Protein AF-A0A2M8S7L8-F1 (afdb_monomer_lite)

Secondary structure (DSSP, 8-state):
---EE-SSS-EEEE----S-PPPPPPPPPPP------SSPPP-PPPPPPTTEEEHHHH-GGGS--TTSSTTS----

Structure (mmCIF, N/CA/C/O backbone):
data_AF-A0A2M8S7L8-F1
#
_entry.id   AF-A0A2M8S7L8-F1
#
loop_
_atom_site.group_PDB
_atom_site.id
_atom_site.type_symbol
_atom_site.label_atom_id
_atom_site.label_alt_id
_atom_site.label_comp_id
_atom_site.label_asym_id
_atom_site.label_entity_id
_atom_site.label_seq_id
_atom_site.pdbx_PDB_ins_code
_atom_site.Cartn_x
_atom_site.Cartn_y
_atom_site.Cartn_z
_atom_site.occupancy
_atom_site.B_iso_or_equiv
_atom_site.auth_seq_id
_atom_site.auth_comp_id
_atom_site.auth_asym_id
_atom_site.auth_atom_id
_atom_site.pdbx_PDB_model_num
ATOM 1 N N . TYR A 1 1 ? 1.206 -2.650 -16.684 1.00 75.00 1 TYR A N 1
ATOM 2 C CA . TYR A 1 1 ? 0.625 -1.653 -15.756 1.00 75.00 1 TYR A CA 1
ATOM 3 C C . TYR A 1 1 ? 0.552 -2.254 -14.358 1.00 75.00 1 TYR A C 1
ATOM 5 O O . TYR A 1 1 ? -0.122 -3.267 -14.183 1.00 75.00 1 TYR A O 1
ATOM 13 N N . VAL A 1 2 ? 1.274 -1.672 -13.394 1.00 84.12 2 VAL A N 1
ATOM 14 C CA . VAL A 1 2 ? 1.412 -2.216 -12.029 1.00 84.12 2 VAL A CA 1
ATOM 15 C C . VAL A 1 2 ? 0.512 -1.476 -11.027 1.00 84.12 2 VAL A C 1
ATOM 17 O O . VAL A 1 2 ? -0.174 -2.129 -10.244 1.00 84.12 2 VAL A O 1
ATOM 20 N N . GLY A 1 3 ? 0.419 -0.146 -11.114 1.00 88.88 3 GLY A N 1
ATOM 21 C CA . GLY A 1 3 ? -0.385 0.692 -10.219 1.00 88.88 3 GLY A CA 1
ATOM 22 C C . GLY A 1 3 ? -0.146 2.187 -10.457 1.00 88.88 3 GLY A C 1
ATOM 23 O O . GLY A 1 3 ? 0.300 2.571 -11.540 1.00 88.88 3 GLY A O 1
ATOM 24 N N . TYR A 1 4 ? -0.429 3.016 -9.451 1.00 90.00 4 TYR A N 1
ATOM 25 C CA . TYR A 1 4 ? -0.153 4.459 -9.441 1.00 90.00 4 TYR A CA 1
ATOM 26 C C . TYR A 1 4 ? 0.541 4.889 -8.138 1.00 90.00 4 TYR A C 1
ATOM 28 O O . TYR A 1 4 ? 0.356 4.264 -7.095 1.00 90.00 4 TYR A O 1
ATOM 36 N N . LEU A 1 5 ? 1.347 5.954 -8.198 1.00 90.75 5 LEU A N 1
ATOM 37 C CA . LEU A 1 5 ? 2.001 6.536 -7.021 1.00 90.75 5 LEU A CA 1
ATOM 38 C C . LEU A 1 5 ? 1.046 7.475 -6.279 1.00 90.75 5 LEU A C 1
ATOM 40 O O . LEU A 1 5 ? 0.304 8.231 -6.908 1.00 90.75 5 LEU A O 1
ATOM 44 N N . ASN A 1 6 ? 1.081 7.431 -4.949 1.00 86.25 6 ASN A N 1
ATOM 45 C CA . ASN A 1 6 ? 0.365 8.371 -4.088 1.00 86.25 6 ASN A CA 1
ATOM 46 C C . ASN A 1 6 ? 1.322 9.440 -3.515 1.00 86.25 6 ASN A C 1
ATOM 48 O O . ASN A 1 6 ? 2.539 9.340 -3.659 1.00 86.25 6 ASN A O 1
ATOM 52 N N . ASN A 1 7 ? 0.765 10.459 -2.853 1.00 84.56 7 ASN A N 1
ATOM 53 C CA . ASN A 1 7 ? 1.523 11.487 -2.126 1.00 84.56 7 ASN A CA 1
ATOM 54 C C . ASN A 1 7 ? 2.343 10.896 -0.972 1.00 84.56 7 ASN A C 1
ATOM 56 O O . ASN A 1 7 ? 3.422 11.392 -0.657 1.00 84.56 7 ASN A O 1
ATOM 60 N N . ASP A 1 8 ? 1.839 9.817 -0.374 1.00 81.56 8 ASP A N 1
ATOM 61 C CA . ASP A 1 8 ? 2.657 8.925 0.436 1.00 81.56 8 ASP A CA 1
ATOM 62 C C . ASP A 1 8 ? 3.392 8.007 -0.544 1.00 81.56 8 ASP A C 1
ATOM 64 O O . ASP A 1 8 ? 2.696 7.378 -1.344 1.00 81.56 8 ASP A O 1
ATOM 68 N N . PRO A 1 9 ? 4.735 7.924 -0.520 1.00 84.75 9 PRO A N 1
ATOM 69 C CA . PRO A 1 9 ? 5.565 7.254 -1.530 1.00 84.75 9 PRO A CA 1
ATOM 70 C C . PRO A 1 9 ? 5.342 5.729 -1.551 1.00 84.75 9 PRO A C 1
ATOM 72 O O . PRO A 1 9 ? 6.188 4.940 -1.140 1.00 84.75 9 PRO A O 1
ATOM 75 N N . ARG A 1 10 ? 4.163 5.322 -2.014 1.00 89.31 10 ARG A N 1
ATOM 76 C CA . ARG A 1 10 ? 3.624 3.967 -2.094 1.00 89.31 10 ARG A CA 1
ATOM 77 C C . ARG A 1 10 ? 3.127 3.728 -3.507 1.00 89.31 10 ARG A C 1
ATOM 79 O O . ARG A 1 10 ? 2.553 4.627 -4.129 1.00 89.31 10 ARG A O 1
ATOM 86 N N . LEU A 1 11 ? 3.301 2.501 -3.986 1.00 91.31 11 LEU A N 1
ATOM 87 C CA . LEU A 1 11 ? 2.765 2.061 -5.268 1.00 91.31 11 LEU A CA 1
ATOM 88 C C . LEU A 1 11 ? 1.426 1.367 -5.024 1.00 91.31 11 LEU A C 1
ATOM 90 O O . LEU A 1 11 ? 1.388 0.228 -4.570 1.00 91.31 11 LEU A O 1
ATOM 94 N N . LEU A 1 12 ? 0.322 2.057 -5.304 1.00 92.25 12 LEU A N 1
ATOM 95 C CA . LEU A 1 12 ? -1.020 1.582 -4.979 1.00 92.25 12 LEU A CA 1
ATOM 96 C C . LEU A 1 12 ? -1.733 0.969 -6.183 1.00 92.25 12 LEU A C 1
ATOM 98 O O . LEU A 1 12 ? -1.578 1.408 -7.326 1.00 92.25 12 LEU A O 1
ATOM 102 N N . ARG A 1 13 ? -2.585 -0.021 -5.910 1.00 90.31 13 ARG A N 1
ATOM 103 C CA . ARG A 1 13 ? -3.464 -0.642 -6.905 1.00 90.31 13 ARG A CA 1
ATOM 104 C C . ARG A 1 13 ? -4.803 -1.045 -6.289 1.00 90.31 13 ARG A C 1
ATOM 106 O O . ARG A 1 13 ? -4.872 -1.434 -5.128 1.00 90.31 13 ARG A O 1
ATOM 113 N N . LYS A 1 14 ? -5.876 -1.012 -7.087 1.00 89.06 14 LYS A N 1
ATOM 114 C CA . LYS A 1 14 ? -7.157 -1.628 -6.718 1.00 89.06 14 LYS A CA 1
ATOM 115 C C . LYS A 1 14 ? -7.078 -3.159 -6.734 1.00 89.06 14 LYS A C 1
ATOM 117 O O . LYS A 1 14 ? -6.662 -3.757 -7.731 1.00 89.06 14 LYS A O 1
ATOM 122 N N . ARG A 1 15 ? -7.536 -3.789 -5.651 1.00 84.56 15 ARG A N 1
ATOM 123 C CA . ARG A 1 15 ? -7.794 -5.230 -5.577 1.00 84.56 15 ARG A CA 1
ATOM 124 C C . ARG A 1 15 ? -8.941 -5.569 -6.523 1.00 84.56 15 ARG A C 1
ATOM 126 O O . ARG A 1 15 ? -10.037 -5.025 -6.395 1.00 84.56 15 ARG A O 1
ATOM 133 N N . VAL A 1 16 ? -8.699 -6.486 -7.455 1.00 75.12 16 VAL A N 1
ATOM 134 C CA . VAL A 1 16 ? -9.763 -7.067 -8.280 1.00 75.12 16 VAL A CA 1
ATOM 135 C C . VAL A 1 16 ? -10.471 -8.109 -7.420 1.00 75.12 16 VAL A C 1
ATOM 137 O O . VAL A 1 16 ? -9.973 -9.211 -7.221 1.00 75.12 16 VAL A O 1
ATOM 140 N N . LEU A 1 17 ? -11.602 -7.728 -6.830 1.00 63.22 17 LEU A N 1
ATOM 141 C CA . LEU A 1 17 ? -12.458 -8.638 -6.073 1.00 63.22 17 LEU A CA 1
ATOM 142 C C . LEU A 1 17 ? -13.555 -9.158 -7.010 1.00 63.22 17 LEU A C 1
ATOM 144 O O . LEU A 1 17 ? -14.605 -8.538 -7.128 1.00 63.22 17 LEU A O 1
ATOM 148 N N . GLU A 1 18 ? -13.330 -10.299 -7.667 1.00 59.41 18 GLU A N 1
ATOM 149 C CA . GLU A 1 18 ? -14.387 -10.993 -8.436 1.00 59.41 18 GLU A CA 1
ATOM 150 C C . GLU A 1 18 ? -15.477 -11.602 -7.536 1.00 59.41 18 GLU A C 1
ATOM 152 O O . GLU A 1 18 ? -16.532 -12.021 -8.006 1.00 59.41 18 GLU A O 1
ATOM 157 N N . VAL A 1 19 ? -15.261 -11.623 -6.220 1.00 62.62 19 VAL A N 1
ATOM 158 C CA . VAL A 1 19 ? -16.177 -12.241 -5.264 1.00 62.62 19 VAL A CA 1
ATOM 159 C C . VAL A 1 19 ? -16.986 -11.166 -4.546 1.00 62.62 19 VAL A C 1
ATOM 161 O O . VAL A 1 19 ? -16.452 -10.390 -3.750 1.00 62.62 19 VAL A O 1
ATOM 164 N N . SER A 1 20 ? -18.298 -11.166 -4.790 1.00 65.06 20 SER A N 1
ATOM 165 C CA . SER A 1 20 ? -19.281 -10.455 -3.970 1.00 65.06 20 SER A CA 1
ATOM 166 C C . SER A 1 20 ? -19.197 -10.974 -2.532 1.00 65.06 20 SER A C 1
ATOM 168 O O . SER A 1 20 ? -19.714 -12.043 -2.204 1.00 65.06 20 SER A O 1
ATOM 170 N N . LYS A 1 21 ? -18.480 -10.254 -1.664 1.00 68.81 21 LYS A N 1
ATOM 171 C CA . LYS A 1 21 ? -18.475 -10.559 -0.232 1.00 68.81 21 LYS A CA 1
ATOM 172 C C . LYS A 1 21 ? -19.829 -10.142 0.354 1.00 68.81 21 LYS A C 1
ATOM 174 O O . LYS A 1 21 ? -20.286 -9.032 0.066 1.00 68.81 21 LYS A O 1
ATOM 179 N N . PRO A 1 22 ? -20.469 -10.980 1.186 1.00 79.44 22 PRO A N 1
ATOM 180 C CA . PRO A 1 22 ? -21.695 -10.585 1.866 1.00 79.44 22 PRO A CA 1
ATOM 181 C C . PRO A 1 22 ? -21.430 -9.357 2.749 1.00 79.44 22 PRO A C 1
ATOM 183 O O . PRO A 1 22 ? -20.377 -9.253 3.382 1.00 79.44 22 PRO A O 1
ATOM 186 N N . LYS A 1 23 ? -22.381 -8.414 2.795 1.00 75.94 23 LYS A N 1
ATOM 187 C CA . LYS A 1 23 ? -22.300 -7.255 3.697 1.00 75.94 23 LYS A CA 1
ATOM 188 C C . LYS A 1 23 ? -22.296 -7.745 5.146 1.00 75.94 23 LYS A C 1
ATOM 190 O O . LYS A 1 23 ? -23.276 -8.328 5.599 1.00 75.94 23 LYS A O 1
ATOM 195 N N . LEU A 1 24 ? -21.210 -7.474 5.864 1.00 82.75 24 LEU A N 1
ATOM 196 C CA . LEU A 1 24 ? -21.102 -7.724 7.299 1.00 82.75 24 LEU A CA 1
ATOM 197 C C . LEU A 1 24 ? -21.439 -6.452 8.080 1.00 82.75 24 LEU A C 1
ATOM 199 O O . LEU A 1 24 ? -21.162 -5.339 7.629 1.00 82.75 24 LEU A O 1
ATOM 203 N N . THR A 1 25 ? -22.015 -6.617 9.267 1.00 88.25 25 THR A N 1
ATOM 204 C CA . THR A 1 25 ? -22.163 -5.523 10.230 1.00 88.25 25 THR A CA 1
ATOM 205 C C . THR A 1 25 ? -20.782 -5.158 10.780 1.00 88.25 25 THR A C 1
ATOM 207 O O . THR A 1 25 ? -20.130 -6.035 11.357 1.00 88.25 25 THR A O 1
ATOM 210 N N . PRO A 1 26 ? -20.303 -3.911 10.607 1.00 85.12 26 PRO A N 1
ATOM 211 C CA . PRO A 1 26 ? -19.007 -3.508 11.139 1.00 85.12 26 PRO A CA 1
ATOM 212 C C . PRO A 1 26 ? -19.012 -3.589 12.676 1.00 85.12 26 PRO A C 1
ATOM 214 O O . PRO A 1 26 ? -20.051 -3.341 13.294 1.00 85.12 26 PRO A O 1
ATOM 217 N N . PRO A 1 27 ? -17.875 -3.929 13.307 1.00 88.31 27 PRO A N 1
ATOM 218 C CA . PRO A 1 27 ? -17.768 -3.947 14.761 1.00 88.31 27 PRO A CA 1
ATOM 219 C C . PRO A 1 27 ? -17.932 -2.538 15.348 1.00 88.31 27 PRO A C 1
ATOM 221 O O . PRO A 1 27 ? -17.751 -1.528 14.661 1.00 88.31 27 PRO A O 1
ATOM 224 N N . THR A 1 28 ? -18.245 -2.463 16.643 1.00 91.44 28 THR A N 1
ATOM 225 C CA . THR A 1 28 ? -18.304 -1.194 17.381 1.00 91.44 28 THR A CA 1
ATOM 226 C C . THR A 1 28 ? -16.981 -0.438 17.242 1.00 91.44 28 THR A C 1
ATOM 228 O O . THR A 1 28 ? -15.909 -1.020 17.410 1.00 91.44 28 THR A O 1
ATOM 231 N N . ARG A 1 29 ? -17.049 0.867 16.938 1.00 85.81 29 ARG A N 1
ATOM 232 C CA . ARG A 1 29 ? -15.861 1.722 16.784 1.00 85.81 29 ARG A CA 1
ATOM 233 C C . ARG A 1 29 ? -14.993 1.644 18.055 1.00 85.81 29 ARG A C 1
ATOM 235 O O . ARG A 1 29 ? -15.539 1.834 19.143 1.00 85.81 29 ARG A O 1
ATOM 242 N N . PRO A 1 30 ? -13.671 1.418 17.941 1.00 86.62 30 PRO A N 1
ATOM 243 C CA . PRO A 1 30 ? -12.786 1.415 19.100 1.00 86.62 30 PRO A CA 1
ATOM 244 C C . PRO A 1 30 ? -12.780 2.782 19.799 1.00 86.62 30 PRO A C 1
ATOM 246 O O . PRO A 1 30 ? -12.981 3.827 19.172 1.00 86.62 30 PRO A O 1
ATOM 249 N N . GLN A 1 31 ? -12.542 2.780 21.112 1.00 89.50 31 GLN A N 1
ATOM 250 C CA . GLN A 1 31 ? -12.404 4.012 21.884 1.00 89.50 31 GLN A CA 1
ATOM 251 C C . GLN A 1 31 ? -11.164 4.788 21.418 1.00 89.50 31 GLN A C 1
ATOM 253 O O . GLN A 1 31 ? -10.120 4.205 21.129 1.00 89.50 31 GLN A O 1
ATOM 258 N N . LYS A 1 32 ? -11.276 6.117 21.343 1.00 81.62 32 LYS A N 1
ATOM 259 C CA . LYS A 1 32 ? -10.162 6.988 20.955 1.00 81.62 32 LYS A CA 1
ATOM 260 C C . LYS A 1 32 ? -9.084 6.934 22.044 1.00 81.62 32 LYS A C 1
ATOM 262 O O . LYS A 1 32 ? -9.335 7.358 23.170 1.00 81.62 32 LYS A O 1
ATOM 267 N N . VAL A 1 33 ? -7.910 6.399 21.717 1.00 80.25 33 VAL A N 1
ATOM 268 C CA . VAL A 1 33 ? -6.750 6.371 22.619 1.00 80.25 33 VAL A CA 1
ATOM 269 C C . VAL A 1 33 ? -5.964 7.666 22.438 1.00 80.25 33 VAL A C 1
ATOM 271 O O . VAL A 1 33 ? -5.620 8.028 21.314 1.00 80.25 33 VAL A O 1
AT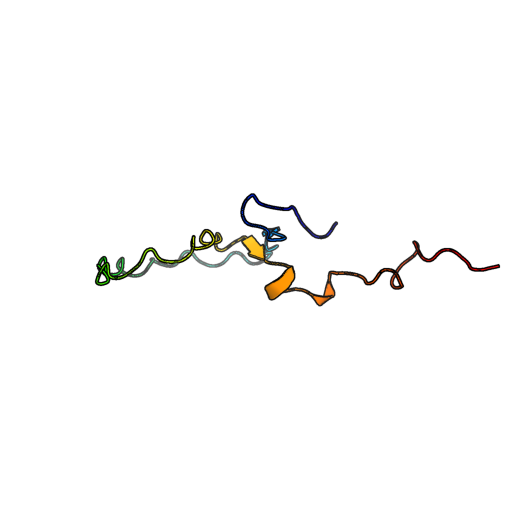OM 274 N N . TYR A 1 34 ? -5.684 8.364 23.539 1.00 75.94 34 TYR A N 1
ATOM 275 C CA . TYR A 1 34 ? -4.816 9.541 23.559 1.00 75.94 34 TYR A CA 1
ATOM 276 C C . TYR A 1 34 ? -3.450 9.126 24.119 1.00 75.94 34 TYR A C 1
ATOM 278 O O . TYR A 1 34 ? -3.323 8.981 25.336 1.00 75.94 34 TYR A O 1
ATOM 286 N N . PRO A 1 35 ? -2.438 8.869 23.271 1.00 74.19 35 PRO A N 1
ATOM 287 C CA . PRO A 1 35 ? -1.101 8.564 23.760 1.00 74.19 35 PRO A CA 1
ATOM 288 C C . PRO A 1 35 ? -0.485 9.797 24.449 1.00 74.19 35 PRO A C 1
ATOM 290 O O . PRO A 1 35 ? -0.800 10.930 24.071 1.00 74.19 35 PRO A O 1
ATOM 293 N N . PRO A 1 36 ? 0.397 9.609 25.448 1.00 77.69 36 PRO A N 1
ATOM 294 C CA . PRO A 1 36 ? 1.143 10.712 26.041 1.00 77.69 36 PRO A CA 1
ATOM 295 C C . PRO A 1 36 ? 2.005 11.405 24.975 1.00 77.69 36 PRO A C 1
ATOM 297 O O . PRO A 1 36 ? 2.741 10.764 24.226 1.00 77.69 36 PRO A O 1
ATOM 300 N N . ALA A 1 37 ? 1.892 12.731 24.902 1.00 71.06 37 ALA A N 1
ATOM 301 C CA . ALA A 1 37 ? 2.565 13.571 23.919 1.00 71.06 37 ALA A CA 1
ATOM 302 C C . ALA A 1 37 ? 4.008 13.880 24.347 1.00 71.06 37 ALA A C 1
ATOM 304 O O . ALA A 1 37 ? 4.301 14.998 24.759 1.00 71.06 37 ALA A O 1
ATOM 305 N N . THR A 1 38 ? 4.912 12.900 24.306 1.00 69.88 38 THR A N 1
ATOM 306 C CA . THR A 1 38 ? 6.319 13.157 24.674 1.00 69.88 38 THR A CA 1
ATOM 307 C C . THR A 1 38 ? 7.181 13.554 23.472 1.00 69.88 38 THR A C 1
ATOM 309 O O . THR A 1 38 ? 8.154 14.274 23.651 1.00 69.88 38 THR A O 1
ATOM 312 N N . PHE A 1 39 ? 6.804 13.162 22.250 1.00 66.25 39 PHE A N 1
ATOM 313 C CA . PHE A 1 39 ? 7.448 13.558 20.989 1.00 66.25 39 PHE A CA 1
ATOM 314 C C . PHE A 1 39 ? 6.427 13.526 19.840 1.00 66.25 39 PHE A C 1
ATOM 316 O O . PHE A 1 39 ? 5.492 12.720 19.895 1.00 66.25 39 PHE A O 1
ATOM 323 N N . PRO A 1 40 ? 6.570 14.362 18.793 1.00 69.38 40 PRO A N 1
ATOM 324 C CA . PRO A 1 40 ? 5.764 14.206 17.590 1.00 69.38 40 PRO A CA 1
ATOM 325 C C . PRO A 1 40 ? 6.071 12.839 16.973 1.00 69.38 40 PRO A C 1
ATOM 327 O O . PRO A 1 40 ? 7.227 12.514 16.699 1.00 69.38 40 PRO A O 1
ATOM 330 N N . LEU A 1 41 ? 5.035 12.023 16.779 1.00 67.88 41 LEU A N 1
ATOM 331 C CA . LEU A 1 41 ? 5.162 10.800 15.994 1.00 67.88 41 LEU A CA 1
ATOM 332 C C . LEU A 1 41 ? 5.643 11.172 14.588 1.00 67.88 41 LEU A C 1
ATOM 334 O O . LEU A 1 41 ? 5.248 12.212 14.052 1.00 67.88 41 LEU A O 1
ATOM 338 N N . ALA A 1 42 ? 6.485 10.320 13.994 1.00 71.19 42 ALA A N 1
ATOM 339 C CA . ALA A 1 42 ? 6.811 10.446 12.579 1.00 71.19 42 ALA A CA 1
ATOM 340 C C . ALA A 1 42 ? 5.500 10.547 11.777 1.00 71.19 42 ALA A C 1
ATOM 342 O O . ALA A 1 42 ? 4.529 9.886 12.165 1.00 71.19 42 ALA A O 1
ATOM 343 N N . PRO A 1 43 ? 5.447 11.363 10.705 1.00 72.12 43 PRO A N 1
ATOM 344 C CA . PRO A 1 43 ? 4.272 11.440 9.850 1.00 72.12 43 PRO A CA 1
ATOM 345 C C . PRO A 1 43 ? 3.823 10.028 9.482 1.00 72.12 43 PRO A C 1
ATOM 347 O O . PRO A 1 43 ? 4.542 9.286 8.812 1.00 72.12 43 PRO A O 1
ATOM 350 N N . LEU A 1 44 ? 2.670 9.627 10.016 1.00 76.31 44 LEU A N 1
ATOM 351 C CA . LEU A 1 44 ? 2.127 8.310 9.746 1.00 76.31 44 LEU A CA 1
ATOM 352 C C . LEU A 1 44 ? 1.637 8.318 8.306 1.00 76.31 44 LEU A C 1
ATOM 354 O O . LEU A 1 44 ? 0.946 9.245 7.885 1.00 76.31 44 LEU A O 1
ATOM 358 N N . MET A 1 45 ? 1.998 7.283 7.557 1.00 80.00 45 MET A N 1
ATOM 359 C CA . MET A 1 45 ? 1.413 7.072 6.243 1.00 80.00 45 MET A CA 1
ATOM 360 C C . MET A 1 45 ? -0.100 6.884 6.385 1.00 80.00 45 MET A C 1
ATOM 362 O O . MET A 1 45 ? -0.569 6.275 7.351 1.00 80.00 45 MET A O 1
ATOM 366 N N . SER A 1 46 ? -0.856 7.377 5.410 1.00 80.69 46 SER A N 1
ATOM 367 C CA . SER A 1 46 ? -2.311 7.263 5.408 1.00 80.69 46 SER A CA 1
ATOM 368 C C . SER A 1 46 ? -2.778 5.804 5.456 1.00 80.69 46 SER A C 1
ATOM 370 O O . SER A 1 46 ? -2.140 4.890 4.917 1.00 80.69 46 SER A O 1
ATOM 372 N N . GLU A 1 47 ? -3.906 5.571 6.126 1.00 83.50 47 GLU A N 1
ATOM 373 C CA . GLU A 1 47 ? -4.580 4.275 6.084 1.00 83.50 47 GLU A CA 1
ATOM 374 C C . GLU A 1 47 ? -5.066 3.989 4.658 1.00 83.50 47 GLU A C 1
ATOM 376 O O . GLU A 1 47 ? -5.600 4.867 3.975 1.00 83.50 47 GLU A O 1
ATOM 381 N N . LEU A 1 48 ? -4.879 2.750 4.199 1.00 87.38 48 LEU A N 1
ATOM 382 C CA . LEU A 1 48 ? -5.352 2.318 2.888 1.00 87.38 48 LEU A CA 1
ATOM 383 C C . LEU A 1 48 ? -6.805 1.850 2.971 1.00 87.38 48 LEU A C 1
ATOM 385 O O . LEU A 1 48 ? -7.227 1.218 3.941 1.00 87.38 48 LEU A O 1
ATOM 389 N N . TYR A 1 49 ? -7.568 2.121 1.914 1.00 87.88 49 TYR A N 1
ATOM 390 C CA . TYR A 1 49 ? -8.897 1.542 1.752 1.00 87.88 49 TYR A CA 1
ATOM 391 C C . TYR A 1 49 ? -8.80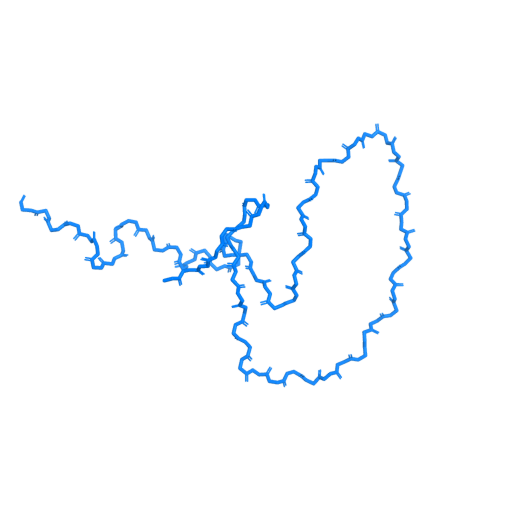8 0.022 1.599 1.00 87.88 49 TYR A C 1
ATOM 393 O O . TYR A 1 49 ? -7.857 -0.503 1.030 1.00 87.88 49 TYR A O 1
ATOM 401 N N . GLN A 1 50 ? -9.847 -0.695 2.028 1.00 83.62 50 GLN A N 1
ATOM 402 C CA . GLN A 1 50 ? -9.908 -2.161 1.952 1.00 83.62 50 GLN A CA 1
ATOM 403 C C . GLN A 1 50 ? -9.678 -2.722 0.534 1.00 83.62 50 GLN A C 1
ATOM 405 O O . GLN A 1 50 ? -9.161 -3.832 0.366 1.00 83.62 50 GLN A O 1
ATOM 410 N N . ASP A 1 51 ? -10.104 -1.969 -0.478 1.00 87.56 51 ASP A N 1
ATOM 411 C CA . ASP A 1 51 ? -10.017 -2.321 -1.892 1.00 87.56 51 ASP A CA 1
ATOM 412 C C . ASP A 1 51 ? -8.697 -1.885 -2.542 1.00 87.56 51 ASP A C 1
ATOM 414 O O . ASP A 1 51 ? -8.537 -2.042 -3.748 1.00 87.56 51 ASP A O 1
ATOM 418 N N . THR A 1 52 ? -7.775 -1.308 -1.776 1.00 89.56 52 THR A N 1
ATOM 419 C CA . THR A 1 52 ? -6.524 -0.734 -2.266 1.00 89.56 52 THR A CA 1
ATOM 420 C C . THR A 1 52 ? -5.361 -1.431 -1.568 1.00 89.56 52 THR A C 1
ATOM 422 O O . THR A 1 52 ? -5.360 -1.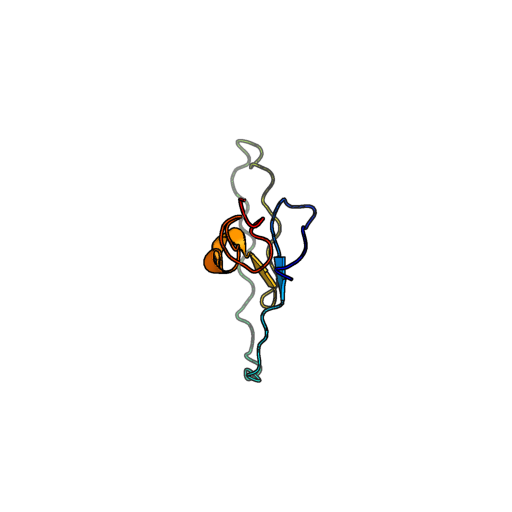564 -0.349 1.00 89.56 52 THR A O 1
ATOM 425 N N . 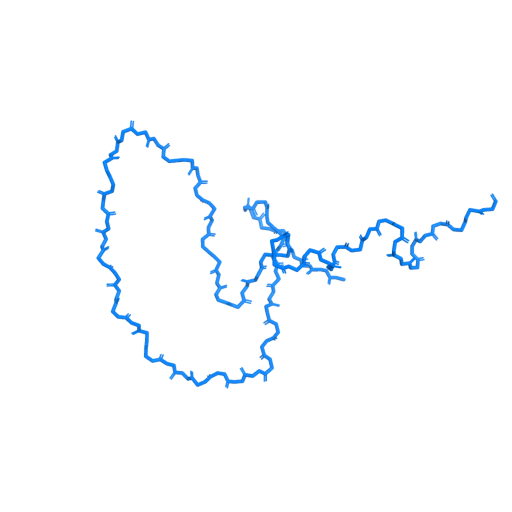LEU A 1 53 ? -4.394 -1.904 -2.349 1.00 90.94 53 LEU A N 1
ATOM 426 C CA . LEU A 1 53 ? -3.216 -2.627 -1.872 1.00 90.94 53 LEU A CA 1
ATOM 427 C C . LEU A 1 53 ? -1.932 -1.872 -2.218 1.00 90.94 53 LEU A C 1
ATOM 429 O O . LEU A 1 53 ? -1.887 -1.172 -3.235 1.00 90.94 53 LEU A O 1
ATOM 433 N N . ASP A 1 54 ? -0.909 -2.032 -1.380 1.00 91.38 54 ASP A N 1
ATOM 434 C CA . ASP A 1 54 ? 0.448 -1.545 -1.640 1.00 91.38 54 ASP A CA 1
ATOM 435 C C . ASP A 1 54 ? 1.265 -2.643 -2.323 1.00 91.38 54 ASP A C 1
ATOM 437 O O . ASP A 1 54 ? 1.555 -3.681 -1.732 1.00 91.38 54 ASP A O 1
ATOM 441 N N . VAL A 1 55 ? 1.629 -2.413 -3.581 1.00 91.44 55 VAL A N 1
ATOM 442 C CA . VAL A 1 55 ? 2.348 -3.383 -4.409 1.00 91.44 55 VAL A CA 1
ATOM 443 C C . VAL A 1 55 ? 3.737 -3.672 -3.845 1.00 91.44 55 VAL A C 1
ATOM 445 O O . VAL A 1 55 ? 4.179 -4.812 -3.911 1.00 91.44 55 VAL A O 1
ATOM 448 N N . LEU A 1 56 ? 4.419 -2.677 -3.264 1.00 89.75 56 LEU A N 1
ATOM 449 C CA . LEU A 1 56 ? 5.777 -2.876 -2.741 1.00 89.75 56 LEU A CA 1
ATOM 450 C C . LEU A 1 56 ? 5.796 -3.835 -1.545 1.00 89.75 56 LEU A C 1
ATOM 452 O O . LEU A 1 56 ? 6.808 -4.484 -1.295 1.00 89.75 56 LEU A O 1
ATOM 456 N N . LEU A 1 57 ? 4.690 -3.891 -0.800 1.00 88.94 57 LEU A N 1
ATOM 457 C CA . LEU A 1 57 ? 4.557 -4.696 0.410 1.00 88.94 57 LEU A CA 1
ATOM 458 C C . LEU A 1 57 ? 3.846 -6.028 0.158 1.00 88.94 57 LEU A C 1
ATOM 460 O O . LEU A 1 57 ? 4.249 -7.038 0.727 1.00 88.94 57 LEU A O 1
ATOM 464 N N . GLU A 1 58 ? 2.779 -6.028 -0.641 1.00 89.38 58 GLU A N 1
ATOM 465 C CA . GLU A 1 58 ? 1.894 -7.189 -0.793 1.00 89.38 58 GLU A CA 1
ATOM 466 C C . GLU A 1 58 ? 2.164 -8.016 -2.052 1.00 89.38 58 GLU A C 1
ATOM 468 O O . GLU A 1 58 ? 2.051 -9.236 -1.989 1.00 89.38 58 GLU A O 1
ATOM 473 N N . GLU A 1 59 ? 2.494 -7.372 -3.176 1.00 89.69 59 GLU A N 1
ATOM 474 C CA . GLU A 1 59 ? 2.651 -8.030 -4.486 1.00 89.69 59 GLU A CA 1
ATOM 475 C C . GLU A 1 59 ? 3.980 -7.637 -5.178 1.00 89.69 59 GLU A C 1
ATOM 477 O O . GLU A 1 59 ? 3.972 -7.179 -6.334 1.00 89.69 59 GLU A O 1
ATOM 482 N N . PRO A 1 60 ? 5.141 -7.752 -4.496 1.00 87.56 60 PRO A N 1
ATOM 483 C CA . PRO A 1 60 ? 6.423 -7.309 -5.044 1.00 87.56 60 PRO A CA 1
ATOM 484 C C . PRO A 1 60 ? 6.832 -8.087 -6.301 1.00 87.56 60 PRO A C 1
ATOM 486 O O . PRO A 1 60 ? 7.534 -7.550 -7.153 1.00 87.56 60 PRO A O 1
ATOM 489 N N . GLU A 1 61 ? 6.361 -9.322 -6.472 1.00 84.69 61 GLU A N 1
ATOM 490 C CA . GLU A 1 61 ? 6.610 -10.171 -7.643 1.00 84.69 61 GLU A CA 1
ATOM 491 C C . GLU A 1 61 ? 6.096 -9.576 -8.961 1.00 84.69 61 GLU A C 1
ATOM 493 O O . GLU A 1 61 ? 6.516 -9.985 -10.041 1.00 84.69 61 GLU A O 1
ATOM 498 N N . ARG A 1 62 ? 5.199 -8.588 -8.891 1.00 81.69 62 ARG A N 1
ATOM 499 C CA . ARG A 1 62 ? 4.676 -7.880 -10.068 1.00 81.69 62 ARG A CA 1
ATOM 500 C C . ARG A 1 62 ? 5.620 -6.801 -10.577 1.00 81.69 62 ARG A C 1
ATOM 502 O O . ARG A 1 62 ? 5.401 -6.261 -11.664 1.00 81.69 62 ARG A O 1
ATOM 509 N N . LEU A 1 63 ? 6.642 -6.462 -9.795 1.00 84.25 63 LEU A N 1
ATOM 510 C CA . LEU A 1 63 ? 7.743 -5.619 -10.229 1.00 84.25 63 LEU A CA 1
ATOM 511 C C . LEU A 1 63 ? 8.679 -6.481 -11.069 1.00 84.25 63 LEU A C 1
ATOM 513 O O . LEU A 1 63 ? 9.603 -7.110 -10.557 1.00 84.25 63 LEU A O 1
ATOM 517 N N . HIS A 1 64 ? 8.418 -6.526 -12.374 1.00 77.50 64 HIS A N 1
ATOM 518 C CA . HIS A 1 64 ? 9.365 -7.127 -13.301 1.00 77.50 64 HIS A CA 1
ATOM 519 C C . HIS A 1 64 ? 10.717 -6.420 -13.158 1.00 77.50 64 HIS A C 1
ATOM 521 O O . HIS A 1 64 ? 10.792 -5.187 -13.160 1.00 77.50 64 HIS A O 1
ATOM 527 N N . THR A 1 65 ? 11.779 -7.204 -13.003 1.00 70.75 65 THR A N 1
ATOM 528 C CA . THR A 1 65 ? 13.143 -6.689 -13.079 1.00 70.75 65 THR A CA 1
ATOM 529 C C . THR A 1 65 ? 13.414 -6.197 -14.500 1.00 70.75 65 THR A C 1
ATOM 531 O O . THR A 1 65 ? 12.736 -6.601 -15.443 1.00 70.75 65 THR A O 1
ATOM 534 N N . VAL A 1 66 ? 14.412 -5.329 -14.673 1.00 63.56 66 VAL A N 1
ATOM 535 C CA . VAL A 1 66 ? 14.812 -4.810 -15.998 1.00 63.56 66 VAL A CA 1
ATOM 536 C C . VAL A 1 66 ? 15.127 -5.954 -16.982 1.00 63.56 66 VAL A C 1
ATOM 538 O O . VAL A 1 66 ? 14.905 -5.822 -18.179 1.00 63.56 66 VAL A O 1
ATOM 541 N N . ASP A 1 67 ? 15.540 -7.111 -16.457 1.00 57.59 67 ASP A N 1
ATOM 542 C CA . ASP A 1 67 ? 15.868 -8.320 -17.221 1.00 57.59 67 ASP A CA 1
ATOM 543 C C . ASP A 1 67 ? 14.654 -9.197 -17.590 1.00 57.59 67 ASP A C 1
ATOM 545 O O . ASP A 1 67 ? 14.806 -10.202 -18.291 1.00 57.59 67 ASP A O 1
ATOM 549 N N 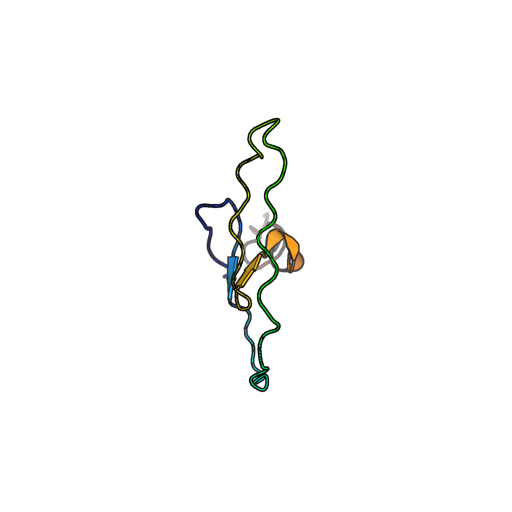. ALA A 1 68 ? 13.457 -8.869 -17.095 1.00 60.22 68 ALA A N 1
ATOM 550 C CA . ALA A 1 68 ? 12.250 -9.674 -17.247 1.00 60.22 68 ALA A CA 1
ATOM 551 C C . ALA A 1 68 ? 11.238 -9.002 -18.193 1.00 60.22 68 ALA A C 1
ATOM 553 O O . ALA A 1 68 ? 10.435 -8.163 -17.786 1.00 60.22 68 ALA A O 1
ATOM 554 N N . GLY A 1 69 ? 11.239 -9.415 -19.465 1.00 60.19 69 GLY A N 1
ATOM 555 C CA . GLY A 1 69 ? 10.205 -9.067 -20.448 1.00 60.19 69 GLY A CA 1
ATOM 556 C C . GLY A 1 69 ? 10.742 -8.811 -21.858 1.00 60.19 69 GLY A C 1
ATOM 557 O O . GLY A 1 69 ? 11.940 -8.888 -22.101 1.00 60.19 69 GLY A O 1
ATOM 558 N N . GLU A 1 70 ? 9.840 -8.462 -22.781 1.00 58.91 70 GLU A N 1
ATOM 559 C CA . GLU A 1 70 ? 10.150 -8.087 -24.178 1.00 58.91 70 GLU A CA 1
ATOM 560 C C . GLU A 1 70 ? 10.956 -6.778 -24.323 1.00 58.91 70 GLU A C 1
ATOM 562 O O . GLU A 1 70 ? 11.299 -6.395 -25.433 1.00 58.91 70 GLU A O 1
ATOM 567 N N . MET A 1 71 ? 11.245 -6.066 -23.226 1.00 58.97 71 MET A N 1
ATOM 568 C CA . MET A 1 71 ? 12.044 -4.826 -23.239 1.00 58.97 71 MET A CA 1
ATOM 569 C C . MET A 1 71 ? 13.539 -5.069 -23.013 1.00 58.97 71 MET A C 1
ATOM 571 O O . MET A 1 71 ? 14.291 -4.119 -22.807 1.00 58.97 71 MET A O 1
ATOM 575 N N . ARG A 1 72 ? 13.970 -6.333 -23.000 1.00 62.12 72 ARG A N 1
ATOM 576 C CA . ARG A 1 72 ? 15.389 -6.662 -22.988 1.00 62.12 72 ARG A CA 1
ATOM 577 C C . ARG A 1 72 ? 15.966 -6.209 -24.327 1.00 62.12 72 ARG A C 1
ATOM 579 O O . ARG A 1 72 ? 15.522 -6.686 -25.364 1.00 62.12 72 ARG A O 1
ATOM 586 N N . GLU A 1 73 ? 16.900 -5.261 -24.303 1.00 65.25 73 GLU A N 1
ATOM 587 C CA . GLU A 1 73 ? 17.655 -4.913 -25.506 1.00 65.25 73 GLU A CA 1
ATOM 588 C C . GLU A 1 73 ? 18.407 -6.171 -25.952 1.00 65.25 73 GLU A C 1
ATOM 590 O O . GLU A 1 73 ? 19.167 -6.752 -25.169 1.00 65.25 73 GLU A O 1
ATOM 595 N N . ASP A 1 74 ? 18.134 -6.633 -27.174 1.00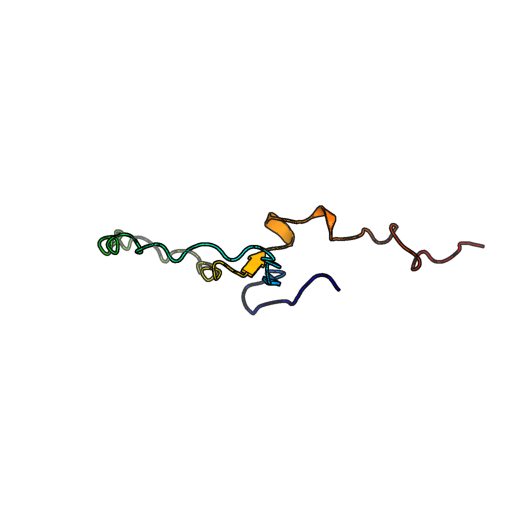 63.91 74 ASP A N 1
ATOM 596 C CA . ASP A 1 74 ? 18.924 -7.682 -27.806 1.00 63.91 74 ASP A CA 1
ATOM 597 C C . ASP A 1 74 ? 20.363 -7.160 -27.895 1.00 63.91 74 ASP A C 1
ATOM 599 O O . ASP A 1 74 ? 20.645 -6.166 -28.564 1.00 63.91 74 ASP A O 1
ATOM 603 N N . ILE A 1 75 ? 21.263 -7.775 -27.129 1.00 65.56 75 ILE A N 1
ATOM 604 C CA . ILE A 1 75 ? 22.686 -7.446 -27.159 1.00 65.56 75 ILE A CA 1
ATOM 605 C C . ILE A 1 75 ? 23.275 -8.184 -28.365 1.00 65.56 75 ILE A C 1
ATOM 607 O O . ILE A 1 75 ? 23.468 -9.399 -28.286 1.00 65.56 75 ILE A O 1
ATOM 611 N N . ASP A 1 76 ? 23.523 -7.451 -29.453 1.00 61.19 76 ASP A N 1
ATOM 612 C CA . ASP A 1 76 ? 24.371 -7.885 -30.578 1.00 61.19 76 ASP A CA 1
ATOM 613 C C . ASP A 1 76 ? 25.858 -7.966 -30.174 1.00 61.19 76 ASP A C 1
ATOM 615 O O . ASP A 1 76 ? 26.347 -7.054 -29.460 1.00 61.19 76 ASP A O 1
#

Radius of gyration: 19.39 Å; chains: 1; bounding box: 47×26×57 Å

Sequence (76 aa):
YVGYLNNDPRLLRKRVLEVSKPKLTPPTRPQKVYPPATFPLAPLMSELYQDTLDVLLEEPERLHTVDAGEMREDID

pLDDT: mean 78.68, std 10.63, range [57.59, 92.25]

Foldseek 3Di:
DQADQDPQRFGKDFAPDPDDDPDDDDDDDDDDDDDPPPDDDDPDDDDDDPRMDGCVPPPVVVPADCCDDPNPPPDD